Protein AF-A0A8J3LMM1-F1 (afdb_monomer)

Solvent-accessible surface area (backbone atoms only — not comparable to full-atom values): 9474 Å² total; per-residue (Å²): 129,70,65,62,62,39,48,48,33,29,51,52,6,50,52,32,23,50,52,8,50,49,35,43,74,72,32,79,90,42,69,67,45,39,53,48,10,52,37,28,26,53,23,10,49,52,34,25,48,30,24,74,68,72,54,76,81,52,73,68,53,54,49,52,25,52,53,46,14,52,50,43,47,58,54,14,51,74,43,74,45,78,48,76,47,80,99,34,31,44,35,41,30,24,22,57,86,62,33,19,37,32,26,78,50,74,42,92,45,70,68,53,44,53,54,48,67,73,48,57,86,74,54,68,75,42,77,39,70,68,35,39,51,52,34,48,50,48,26,39,28,46,20,45,51,54,49,53,57,52,53,52,51,57,58,70,66,51,71,82,76,87,82,86,83,82,86,76,96,80,82,79,94,74,134

Mean predicted aligned error: 9.81 Å

Foldseek 3Di:
DDLVVLCVLQVQLVVLLVVLVVLCVPPPPDVQSPLLSVLSNLLSVVSNVCSVVVPDDDPVLVVQLLVQLVVQQVVQQVDWDWDQDDPFKIKIFGGPPQRQWIFIDGDPDPVVVVVCVVCVVPTDIDGDVVSSVSSSVSSSSNSSNPRVVVVVVVVVPPPPPPPPPDDDDDDDDDD

Radius of gyration: 25.06 Å; Cα contacts (8 Å, |Δi|>4): 224; chains: 1; bounding box: 75×28×81 Å

Organism: NCBI:txid121620

pLDDT: mean 82.28, std 13.53, range [45.88, 97.5]

Sequence (175 aa):
MSGLRMGVFLCAGVASAAIGLLALATSVGLAYYTVFGMVLGCAGAVLAWLGLADLRPGPIVWAAVAVLAVAGLLASLLVVREDVCCMFGYHRGLGYPWGWLDSGASAATLDEIEEIAAAPERLPLHLDPAKLLLDALFWTQAAVLAVIPAVLVLRGARPDHPDDHEVVRSAHRAS

Structure (mmCIF, N/CA/C/O backbone):
data_AF-A0A8J3LMM1-F1
#
_entry.id   AF-A0A8J3LMM1-F1
#
loop_
_atom_site.group_PDB
_atom_site.id
_atom_site.type_symbol
_atom_site.label_atom_id
_atom_site.label_alt_id
_atom_site.label_comp_id
_atom_site.label_asym_id
_atom_site.label_entity_id
_atom_site.label_seq_id
_atom_site.pdbx_PDB_ins_code
_atom_site.Cartn_x
_atom_site.Cartn_y
_atom_site.Cartn_z
_atom_site.occupancy
_atom_site.B_iso_or_equiv
_atom_site.auth_seq_id
_atom_site.auth_comp_id
_atom_site.auth_asym_id
_atom_site.auth_atom_id
_atom_site.pdbx_PDB_model_num
ATOM 1 N N . MET A 1 1 ? -7.459 -8.003 31.226 1.00 47.50 1 MET A N 1
ATOM 2 C CA . MET A 1 1 ? -7.312 -8.105 29.753 1.00 47.50 1 MET A CA 1
ATOM 3 C C . MET A 1 1 ? -5.856 -7.848 29.408 1.00 47.50 1 MET A C 1
ATOM 5 O O . MET A 1 1 ? -5.257 -6.998 30.050 1.00 47.50 1 MET A O 1
ATOM 9 N N . SER A 1 2 ? -5.270 -8.619 28.491 1.00 59.38 2 SER A N 1
ATOM 10 C CA . SER A 1 2 ? -3.819 -8.615 28.270 1.00 59.38 2 SER A CA 1
ATOM 11 C C . SER A 1 2 ? -3.352 -7.286 27.668 1.00 59.38 2 SER A C 1
ATOM 13 O O . SER A 1 2 ? -3.613 -7.023 26.493 1.00 59.38 2 SER A O 1
ATOM 15 N N . GLY A 1 3 ? -2.643 -6.471 28.460 1.00 68.69 3 GLY A N 1
ATOM 16 C CA . GLY A 1 3 ? -1.989 -5.233 28.009 1.00 68.69 3 GLY A CA 1
ATOM 17 C C . GLY A 1 3 ? -1.068 -5.428 26.795 1.00 68.69 3 GLY A C 1
ATOM 18 O O . GLY A 1 3 ? -0.738 -4.467 26.109 1.00 68.69 3 GLY A O 1
ATOM 19 N N . LEU A 1 4 ? -0.746 -6.681 26.463 1.00 79.25 4 LEU A N 1
ATOM 20 C CA . LEU A 1 4 ? -0.029 -7.091 25.264 1.00 79.25 4 LEU A CA 1
ATOM 21 C C . LEU A 1 4 ? -0.668 -6.565 23.968 1.00 79.25 4 LEU A C 1
ATOM 23 O O . LEU A 1 4 ? 0.035 -6.034 23.122 1.00 79.25 4 LEU A O 1
ATOM 27 N N . ARG A 1 5 ? -1.992 -6.682 23.791 1.00 74.12 5 ARG A N 1
ATOM 28 C CA . ARG A 1 5 ? -2.646 -6.287 22.523 1.00 74.12 5 ARG A CA 1
ATOM 29 C C . ARG A 1 5 ? -2.683 -4.773 22.324 1.00 74.12 5 ARG A C 1
ATOM 31 O O . ARG A 1 5 ? -2.476 -4.300 21.213 1.00 74.12 5 ARG A O 1
ATOM 38 N N . MET A 1 6 ? -2.901 -4.037 23.409 1.00 77.81 6 MET A N 1
ATOM 39 C CA . MET A 1 6 ? -2.826 -2.577 23.433 1.00 77.81 6 MET A CA 1
ATOM 40 C C . MET A 1 6 ? -1.409 -2.102 23.085 1.00 77.81 6 MET A C 1
ATOM 42 O O . MET A 1 6 ? -1.234 -1.258 22.209 1.00 77.81 6 MET A O 1
ATOM 46 N N . GLY A 1 7 ? -0.398 -2.725 23.705 1.00 77.50 7 GLY A N 1
ATOM 47 C CA . GLY A 1 7 ? 1.010 -2.469 23.407 1.00 77.50 7 GLY A CA 1
ATOM 48 C C . GLY A 1 7 ? 1.366 -2.751 21.949 1.00 77.50 7 GLY A C 1
ATOM 49 O O . GLY A 1 7 ? 2.047 -1.945 21.330 1.00 77.50 7 GLY A O 1
ATOM 50 N N . VAL A 1 8 ? 0.848 -3.834 21.360 1.00 85.12 8 VAL A N 1
ATOM 51 C CA . VAL A 1 8 ? 1.105 -4.171 19.950 1.00 85.12 8 VAL A CA 1
ATOM 52 C C . VAL A 1 8 ? 0.597 -3.083 19.003 1.00 85.12 8 VAL A C 1
ATOM 54 O O . VAL A 1 8 ? 1.360 -2.649 18.145 1.00 85.12 8 VAL A O 1
ATOM 57 N N . PHE A 1 9 ? -0.644 -2.606 19.154 1.00 85.31 9 PHE A N 1
ATOM 58 C CA . PHE A 1 9 ? -1.167 -1.552 18.272 1.00 85.31 9 PHE A CA 1
ATOM 59 C C . PHE A 1 9 ? -0.442 -0.223 18.460 1.00 85.31 9 PHE A C 1
ATOM 61 O O . PHE A 1 9 ? -0.127 0.439 17.473 1.00 85.31 9 PHE A O 1
ATOM 68 N N . LEU A 1 10 ? -0.121 0.134 19.705 1.00 85.50 10 LEU A N 1
ATOM 69 C CA . LEU A 1 10 ? 0.632 1.346 19.997 1.00 85.50 10 LEU A CA 1
ATOM 70 C C . LEU A 1 10 ? 2.038 1.290 19.388 1.00 85.50 10 LEU A C 1
ATOM 72 O O . LEU A 1 10 ? 2.427 2.199 18.661 1.00 85.50 10 LEU A O 1
ATOM 76 N N . CYS A 1 11 ? 2.785 0.212 19.630 1.00 89.00 11 CYS A N 1
ATOM 77 C CA . CYS A 1 11 ? 4.134 0.042 19.096 1.00 89.00 11 CYS A CA 1
ATOM 78 C C . CYS A 1 11 ? 4.135 -0.029 17.565 1.00 89.00 11 CYS A C 1
ATOM 80 O O . CYS A 1 11 ? 4.952 0.636 16.934 1.00 89.00 11 CYS A O 1
ATOM 82 N N . ALA A 1 12 ? 3.210 -0.784 16.964 1.00 87.50 12 ALA A N 1
ATOM 83 C CA . ALA A 1 12 ? 3.087 -0.873 15.511 1.00 87.50 12 ALA A CA 1
ATOM 84 C C . ALA A 1 12 ? 2.706 0.480 14.891 1.00 87.50 12 ALA A C 1
ATOM 86 O O . ALA A 1 12 ? 3.276 0.872 13.875 1.00 87.50 12 ALA A O 1
ATOM 87 N N . GLY A 1 13 ? 1.788 1.216 15.525 1.00 87.19 13 GLY A N 1
ATOM 88 C CA . GLY A 1 13 ? 1.376 2.545 15.088 1.00 87.19 13 GLY A CA 1
ATOM 89 C C . GLY A 1 13 ? 2.509 3.564 15.157 1.00 87.19 13 GLY A C 1
ATOM 90 O O . GLY A 1 13 ? 2.779 4.246 14.171 1.00 87.19 13 GLY A O 1
ATOM 91 N N . VAL A 1 14 ? 3.233 3.614 16.280 1.00 90.00 14 VAL A N 1
ATOM 92 C CA . VAL A 1 14 ? 4.393 4.504 16.460 1.00 90.00 14 VAL A CA 1
ATOM 93 C C . VAL A 1 14 ? 5.512 4.159 15.480 1.00 90.00 14 VAL A C 1
ATOM 95 O O . VAL A 1 14 ? 6.062 5.061 14.855 1.00 90.00 14 VAL A O 1
ATOM 98 N N . ALA A 1 15 ? 5.823 2.873 15.293 1.00 91.25 15 ALA A N 1
ATOM 99 C CA . ALA A 1 15 ? 6.834 2.443 14.331 1.00 91.25 15 ALA A CA 1
ATOM 100 C C . ALA A 1 15 ? 6.448 2.831 12.896 1.00 91.25 15 ALA A C 1
ATOM 102 O O . ALA A 1 15 ? 7.259 3.413 12.179 1.00 91.25 15 ALA A O 1
ATOM 103 N N . SER A 1 16 ? 5.196 2.582 12.495 1.00 91.56 16 SER A N 1
ATOM 104 C CA . SER A 1 16 ? 4.680 2.979 11.180 1.00 91.56 16 SER A CA 1
ATOM 105 C C . SER A 1 16 ? 4.746 4.492 10.980 1.00 91.56 16 SER A C 1
ATOM 107 O O . SER A 1 16 ? 5.212 4.956 9.941 1.00 91.56 16 SER A O 1
ATOM 109 N N . ALA A 1 17 ? 4.341 5.270 11.988 1.00 90.50 17 ALA A N 1
ATOM 110 C CA . ALA A 1 17 ? 4.377 6.725 11.924 1.00 90.50 17 ALA A CA 1
ATOM 111 C C . ALA A 1 17 ? 5.811 7.263 11.817 1.00 90.50 17 ALA A C 1
ATOM 113 O O . ALA A 1 17 ? 6.076 8.147 11.005 1.00 90.50 17 ALA A O 1
ATOM 114 N N . ALA A 1 18 ? 6.748 6.697 12.582 1.00 89.81 18 ALA A N 1
ATOM 115 C CA . ALA A 1 18 ? 8.159 7.063 12.527 1.00 89.81 18 ALA A CA 1
ATOM 116 C C . ALA A 1 18 ? 8.781 6.752 11.157 1.00 89.81 18 ALA A C 1
ATOM 118 O O . ALA A 1 18 ? 9.482 7.596 10.603 1.00 89.81 18 ALA A O 1
ATOM 119 N N . ILE A 1 19 ? 8.487 5.582 10.578 1.00 89.00 19 ILE A N 1
ATOM 120 C CA . ILE A 1 19 ? 8.950 5.215 9.231 1.00 89.00 19 ILE A CA 1
ATOM 121 C C . ILE A 1 19 ? 8.332 6.145 8.180 1.00 89.00 19 ILE A C 1
ATOM 123 O O . ILE A 1 19 ? 9.040 6.605 7.288 1.00 89.00 19 ILE A O 1
ATOM 127 N N . GLY A 1 20 ? 7.041 6.469 8.298 1.00 87.56 20 GLY A N 1
ATOM 128 C CA . GLY A 1 20 ? 6.369 7.404 7.395 1.00 87.56 20 GLY A CA 1
ATOM 129 C C . GLY A 1 20 ? 6.993 8.801 7.428 1.00 87.56 20 GLY A C 1
ATOM 130 O O . GLY A 1 20 ? 7.304 9.367 6.382 1.00 87.56 20 GLY A O 1
ATOM 131 N N . LEU A 1 21 ? 7.265 9.324 8.627 1.00 88.31 21 LEU A N 1
ATOM 132 C CA . LEU A 1 21 ? 7.961 10.601 8.817 1.00 88.31 21 LEU A CA 1
ATOM 133 C C . LEU A 1 21 ? 9.387 10.569 8.261 1.00 88.31 21 LEU A C 1
ATOM 135 O O . LEU A 1 21 ? 9.807 11.521 7.606 1.00 88.31 21 LEU A O 1
ATOM 139 N N . LEU A 1 22 ? 10.118 9.475 8.479 1.00 87.94 22 LEU A N 1
ATOM 140 C CA . LEU A 1 22 ? 11.457 9.302 7.925 1.00 87.94 22 LEU A CA 1
ATOM 141 C C . LEU A 1 22 ? 11.424 9.284 6.392 1.00 87.94 22 LEU A C 1
ATOM 143 O O . LEU A 1 22 ? 12.241 9.950 5.758 1.00 87.94 22 LEU A O 1
ATOM 147 N N . ALA A 1 23 ? 10.463 8.579 5.791 1.00 85.44 23 ALA A N 1
ATOM 148 C CA . ALA A 1 23 ? 10.273 8.556 4.343 1.00 85.44 23 ALA A CA 1
ATOM 149 C C . ALA A 1 23 ? 9.971 9.960 3.795 1.00 85.44 23 ALA A C 1
ATOM 151 O O . ALA A 1 23 ? 10.584 10.374 2.813 1.00 85.44 23 ALA A O 1
ATOM 152 N N . LEU A 1 24 ? 9.105 10.732 4.461 1.00 87.12 24 LEU A N 1
ATOM 153 C CA . LEU A 1 24 ? 8.812 12.121 4.087 1.00 87.12 24 LEU A CA 1
ATOM 154 C C . LEU A 1 24 ? 10.042 13.028 4.174 1.00 87.12 24 LEU A C 1
ATOM 156 O O . LEU A 1 24 ? 10.276 13.828 3.272 1.00 87.12 24 LEU A O 1
ATOM 160 N N . ALA A 1 25 ? 10.839 12.888 5.233 1.00 86.44 25 ALA A N 1
ATOM 161 C CA . ALA A 1 25 ? 12.038 13.695 5.438 1.00 86.44 25 ALA A CA 1
ATOM 162 C C . ALA A 1 25 ? 13.148 13.383 4.421 1.00 86.44 25 ALA A C 1
ATOM 164 O O . ALA A 1 25 ? 13.911 14.271 4.047 1.00 86.44 25 ALA A O 1
ATOM 165 N N . THR A 1 26 ? 13.246 12.129 3.977 1.00 84.75 26 THR A N 1
ATOM 166 C CA . THR A 1 26 ? 14.339 11.654 3.110 1.00 84.75 26 THR A CA 1
ATOM 167 C C . THR A 1 26 ? 14.012 11.690 1.619 1.00 84.75 26 THR A C 1
ATOM 169 O O . THR A 1 26 ? 14.930 11.678 0.805 1.00 84.75 26 THR A O 1
ATOM 172 N N . SER A 1 27 ? 12.733 11.777 1.242 1.00 80.25 27 SER A N 1
ATOM 173 C CA . SER A 1 27 ? 12.287 11.559 -0.144 1.00 80.25 27 SER A CA 1
ATOM 174 C C . SER A 1 27 ? 11.736 12.814 -0.829 1.00 80.25 27 SER A C 1
ATOM 176 O O . SER A 1 27 ? 10.778 12.746 -1.605 1.00 80.25 27 SER A O 1
ATOM 178 N N . VAL A 1 28 ? 12.316 13.980 -0.533 1.00 70.81 28 VAL A N 1
ATOM 179 C CA . VAL A 1 28 ? 11.888 15.265 -1.106 1.00 70.81 28 VAL A CA 1
ATOM 180 C C . VAL A 1 28 ? 12.033 15.235 -2.634 1.00 70.81 28 VAL A C 1
ATOM 182 O O . VAL A 1 28 ? 13.132 15.081 -3.156 1.00 70.81 28 VAL A O 1
ATOM 185 N N . GLY A 1 29 ? 10.914 15.387 -3.351 1.00 65.94 29 GLY A N 1
ATOM 186 C CA . GLY A 1 29 ? 10.876 15.461 -4.819 1.00 65.94 29 GLY A CA 1
ATOM 187 C C . GLY A 1 29 ? 10.428 14.185 -5.545 1.00 65.94 29 GLY A C 1
ATOM 188 O O . GLY A 1 29 ? 10.191 14.242 -6.748 1.00 65.94 29 GLY A O 1
ATOM 189 N N . LEU A 1 30 ? 10.236 13.060 -4.844 1.00 77.69 30 LEU A N 1
ATOM 190 C CA . LEU A 1 30 ? 9.717 11.817 -5.432 1.00 77.69 30 LEU A CA 1
ATOM 191 C C . LEU A 1 30 ? 8.289 11.539 -4.941 1.00 77.69 30 LEU A C 1
ATOM 193 O O . LEU A 1 30 ? 8.078 11.025 -3.841 1.00 77.69 30 LEU A O 1
ATOM 197 N N . ALA A 1 31 ? 7.301 11.864 -5.782 1.00 78.81 31 ALA A N 1
ATOM 198 C CA . ALA A 1 31 ? 5.879 11.875 -5.422 1.00 78.81 31 ALA A CA 1
ATOM 199 C C . ALA A 1 31 ? 5.377 10.560 -4.794 1.00 78.81 31 ALA A C 1
ATOM 201 O O . ALA A 1 31 ? 4.625 10.584 -3.820 1.00 78.81 31 ALA A O 1
ATOM 202 N N . TYR A 1 32 ? 5.821 9.407 -5.299 1.00 75.44 32 TYR A N 1
ATOM 203 C CA . TYR A 1 32 ? 5.389 8.103 -4.791 1.00 75.44 32 TYR A CA 1
ATOM 204 C C . TYR A 1 32 ? 5.914 7.806 -3.376 1.00 75.44 32 TYR A C 1
ATOM 206 O O . TYR A 1 32 ? 5.180 7.246 -2.562 1.00 75.44 32 TYR A O 1
ATOM 214 N N . TYR A 1 33 ? 7.130 8.245 -3.031 1.00 82.56 33 TYR A N 1
ATOM 215 C CA . TYR A 1 33 ? 7.643 8.125 -1.663 1.00 82.56 33 TYR A CA 1
ATOM 216 C C . TYR A 1 33 ? 6.972 9.110 -0.703 1.00 82.56 33 TYR A C 1
ATOM 218 O O . TYR A 1 33 ? 6.748 8.773 0.459 1.00 82.56 33 TYR A O 1
ATOM 226 N N . THR A 1 34 ? 6.590 10.298 -1.183 1.00 87.38 34 THR A N 1
ATOM 227 C CA . THR A 1 34 ? 5.791 11.240 -0.387 1.00 87.38 34 THR A CA 1
ATOM 228 C C . THR A 1 34 ? 4.426 10.645 -0.037 1.00 87.38 34 THR A C 1
ATOM 230 O O . THR A 1 34 ? 4.026 10.658 1.125 1.00 87.38 34 THR A O 1
ATOM 233 N N . VAL A 1 35 ? 3.728 10.062 -1.018 1.00 88.19 35 VAL A N 1
ATOM 234 C CA . VAL A 1 35 ? 2.432 9.397 -0.797 1.00 88.19 35 VAL A CA 1
ATOM 235 C C . VAL A 1 35 ? 2.578 8.212 0.157 1.00 88.19 35 VAL A C 1
ATOM 237 O O . VAL A 1 35 ? 1.797 8.093 1.099 1.00 88.19 35 VAL A O 1
ATOM 240 N N . PHE A 1 36 ? 3.600 7.373 -0.029 1.00 88.88 36 PHE A N 1
ATOM 241 C CA . PHE A 1 36 ? 3.887 6.271 0.889 1.00 88.88 36 PHE A CA 1
ATOM 242 C C . PHE A 1 36 ? 4.099 6.756 2.325 1.00 88.88 36 PHE A C 1
ATOM 244 O O . PHE A 1 36 ? 3.465 6.240 3.246 1.00 88.88 36 PHE A O 1
ATOM 251 N N . GLY A 1 37 ? 4.942 7.775 2.512 1.00 89.12 37 GLY A N 1
ATOM 252 C CA . GLY A 1 37 ? 5.234 8.344 3.823 1.00 89.12 37 GLY A CA 1
ATOM 253 C C . GLY A 1 37 ? 3.994 8.919 4.511 1.00 89.12 37 GLY A C 1
ATOM 254 O O . GLY A 1 37 ? 3.774 8.654 5.693 1.00 89.12 37 GLY A O 1
ATOM 255 N N . MET A 1 38 ? 3.132 9.621 3.765 1.00 92.12 38 MET A N 1
ATOM 256 C CA . MET A 1 38 ? 1.845 10.118 4.269 1.00 92.12 38 MET A CA 1
ATOM 257 C C . MET A 1 38 ? 0.921 8.977 4.701 1.00 92.12 38 MET A C 1
ATOM 259 O O . MET A 1 38 ? 0.368 9.020 5.799 1.00 92.12 38 MET A O 1
ATOM 263 N N . VAL A 1 39 ? 0.767 7.942 3.870 1.00 94.25 39 VAL A N 1
ATOM 264 C CA . VAL A 1 39 ? -0.104 6.798 4.179 1.00 94.25 39 VAL A CA 1
ATOM 265 C C . VAL A 1 39 ? 0.391 6.053 5.419 1.00 94.25 39 VAL A C 1
ATOM 267 O O . VAL A 1 39 ? -0.405 5.814 6.327 1.00 94.25 39 VAL A O 1
ATOM 270 N N . LEU A 1 40 ? 1.692 5.755 5.516 1.00 93.06 40 LEU A N 1
ATOM 271 C CA . LEU A 1 40 ? 2.281 5.129 6.709 1.00 93.06 40 LEU A CA 1
ATOM 272 C C . LEU A 1 40 ? 2.134 5.997 7.960 1.00 93.06 40 LEU A C 1
ATOM 274 O O . LEU A 1 40 ? 1.837 5.474 9.037 1.00 93.06 40 LEU A O 1
ATOM 278 N N . GLY A 1 41 ? 2.343 7.307 7.811 1.00 92.06 41 GLY A N 1
ATOM 279 C CA . GLY A 1 41 ? 2.202 8.302 8.867 1.00 92.06 41 GLY A CA 1
ATOM 280 C C . GLY A 1 41 ? 0.789 8.327 9.441 1.00 92.06 41 GLY A C 1
ATOM 281 O O . GLY A 1 41 ? 0.587 8.110 10.637 1.00 92.06 41 GLY A O 1
ATOM 282 N N . CYS A 1 42 ? -0.202 8.541 8.576 1.00 95.06 42 CYS A N 1
ATOM 283 C CA . CYS A 1 42 ? -1.605 8.645 8.962 1.00 95.06 42 CYS A CA 1
ATOM 284 C C . CYS A 1 42 ? -2.161 7.319 9.490 1.00 95.06 42 CYS A C 1
ATOM 286 O O . CYS A 1 42 ? -2.809 7.305 10.536 1.00 95.06 42 CYS A O 1
ATOM 288 N N . ALA A 1 43 ? -1.893 6.199 8.817 1.00 93.38 43 ALA A N 1
ATOM 289 C CA . ALA A 1 43 ? -2.336 4.890 9.287 1.00 93.38 43 ALA A CA 1
ATOM 290 C C . ALA A 1 43 ? -1.660 4.512 10.617 1.00 93.38 43 ALA A C 1
ATOM 292 O O . ALA A 1 43 ? -2.324 4.027 11.534 1.00 93.38 43 ALA A O 1
ATOM 293 N N . GLY A 1 44 ? -0.371 4.835 10.773 1.00 91.94 44 GLY A N 1
ATOM 294 C CA . GLY A 1 44 ? 0.355 4.692 12.032 1.00 91.94 44 GLY A CA 1
ATOM 295 C C . GLY A 1 44 ? -0.281 5.488 13.172 1.00 91.94 44 GLY A C 1
ATOM 296 O O . GLY A 1 44 ? -0.484 4.947 14.259 1.00 91.94 44 GLY A O 1
ATOM 297 N N . ALA A 1 45 ? -0.689 6.734 12.915 1.00 92.56 45 ALA A N 1
ATOM 298 C CA . ALA A 1 45 ? -1.413 7.554 13.886 1.00 92.56 45 ALA A CA 1
ATOM 299 C C . ALA A 1 45 ? -2.773 6.946 14.273 1.00 92.56 45 ALA A C 1
ATOM 301 O O . ALA A 1 45 ? -3.112 6.921 15.456 1.00 92.56 45 ALA A O 1
ATOM 302 N N . VAL A 1 46 ? -3.525 6.392 13.312 1.00 92.50 46 VAL A N 1
ATOM 303 C CA . VAL A 1 46 ? -4.790 5.680 13.578 1.00 92.50 46 VAL A CA 1
ATOM 304 C C . VAL A 1 46 ? -4.557 4.458 14.472 1.00 92.50 46 VAL A C 1
ATOM 306 O O . VAL A 1 46 ? -5.279 4.267 15.450 1.00 92.50 46 VAL A O 1
ATOM 309 N N . LEU A 1 47 ? -3.536 3.646 14.186 1.00 91.06 47 LEU A N 1
ATOM 310 C CA . LEU A 1 47 ? -3.198 2.467 14.992 1.00 91.06 47 LEU A CA 1
ATOM 311 C C . LEU A 1 47 ? -2.727 2.844 16.403 1.00 91.06 47 LEU A C 1
ATOM 313 O O . LEU A 1 47 ? -3.148 2.221 17.379 1.00 91.06 47 LEU A O 1
ATOM 317 N N . ALA A 1 48 ? -1.902 3.887 16.522 1.00 90.25 48 ALA A N 1
ATOM 318 C CA . ALA A 1 48 ? -1.460 4.403 17.813 1.00 90.25 48 ALA A CA 1
ATOM 319 C C . ALA A 1 48 ? -2.649 4.911 18.638 1.00 90.25 48 ALA A C 1
ATOM 321 O O . ALA A 1 48 ? -2.765 4.586 19.818 1.00 90.25 48 ALA A O 1
ATOM 322 N N . TRP A 1 49 ? -3.573 5.639 18.007 1.00 90.19 49 TRP A N 1
ATOM 323 C CA . TRP A 1 49 ? -4.789 6.121 18.653 1.00 90.19 49 TRP A CA 1
ATOM 324 C C . TRP A 1 49 ? -5.710 4.978 19.101 1.00 90.19 49 TRP A C 1
ATOM 326 O O . TRP A 1 49 ? -6.202 5.023 20.225 1.00 90.19 49 TRP A O 1
ATOM 336 N N . LEU A 1 50 ? -5.884 3.917 18.301 1.00 87.62 50 LEU A N 1
ATOM 337 C CA . LEU A 1 50 ? -6.620 2.718 18.732 1.00 87.62 50 LEU A CA 1
ATOM 338 C C . LEU A 1 50 ? -6.007 2.093 19.991 1.00 87.62 50 LEU A C 1
ATOM 340 O O . LEU A 1 50 ? -6.741 1.702 20.897 1.00 87.62 50 LEU A O 1
ATOM 344 N N . GLY A 1 51 ? -4.673 2.015 20.042 1.00 86.00 51 GLY A N 1
ATOM 345 C CA . GLY A 1 51 ? -3.939 1.543 21.214 1.00 86.00 51 GLY A CA 1
ATOM 346 C C . GLY A 1 51 ? -4.163 2.436 22.436 1.00 86.00 51 GLY A C 1
ATOM 347 O O . GLY A 1 51 ? -4.465 1.928 23.509 1.00 86.00 51 GLY A O 1
ATOM 348 N N . LEU A 1 52 ? -4.076 3.760 22.279 1.00 87.06 52 LEU A N 1
ATOM 349 C CA . LEU A 1 52 ? -4.283 4.718 23.374 1.00 87.06 52 LEU A CA 1
ATOM 350 C C . LEU A 1 52 ? -5.729 4.746 23.886 1.00 87.06 52 LEU A C 1
ATOM 352 O O . LEU A 1 52 ? -5.948 4.913 25.081 1.00 87.06 52 LEU A O 1
ATOM 356 N N . ALA A 1 53 ? -6.707 4.578 22.997 1.00 86.00 53 ALA A N 1
ATOM 357 C CA . ALA A 1 53 ? -8.129 4.618 23.325 1.00 86.00 53 ALA A CA 1
ATOM 358 C C . ALA A 1 53 ? -8.712 3.249 23.747 1.00 86.00 53 ALA A C 1
ATOM 360 O O . ALA A 1 53 ? -9.918 3.151 23.958 1.00 86.00 53 ALA A O 1
ATOM 361 N N . ASP A 1 54 ? -7.889 2.191 23.830 1.00 84.69 54 ASP A N 1
ATOM 362 C CA . ASP A 1 54 ? -8.301 0.781 24.031 1.00 84.69 54 ASP A CA 1
ATOM 363 C C . ASP A 1 54 ? -9.463 0.354 23.108 1.00 84.69 54 ASP A C 1
ATOM 365 O O . ASP A 1 54 ? -10.352 -0.425 23.469 1.00 84.69 54 ASP A O 1
ATOM 369 N N . LEU A 1 55 ? -9.468 0.873 21.876 1.00 83.25 55 LEU A N 1
ATOM 370 C CA . LEU A 1 55 ? -10.499 0.580 20.889 1.00 83.25 55 LEU A CA 1
ATOM 371 C C . LEU A 1 55 ? -10.184 -0.704 20.136 1.00 83.25 55 LEU A C 1
ATOM 373 O O . LEU A 1 55 ? -9.044 -1.003 19.777 1.00 83.25 55 LEU A O 1
ATOM 377 N N . ARG A 1 56 ? -11.239 -1.479 19.870 1.00 82.50 56 ARG A N 1
ATOM 378 C CA . ARG A 1 56 ? -11.113 -2.845 19.355 1.00 82.50 56 ARG A CA 1
ATOM 379 C C . ARG A 1 56 ? -11.893 -3.013 18.063 1.00 82.50 56 ARG A C 1
ATOM 381 O O . ARG A 1 56 ? -13.101 -3.275 18.096 1.00 82.50 56 ARG A O 1
ATOM 388 N N . PRO A 1 57 ? -11.216 -2.891 16.911 1.00 85.38 57 PRO A N 1
ATOM 389 C CA . PRO A 1 57 ? -11.798 -3.317 15.654 1.00 85.38 57 PRO A CA 1
ATOM 390 C C . PRO A 1 57 ? -12.136 -4.808 15.749 1.00 85.38 57 PRO A C 1
ATOM 392 O O . PRO A 1 57 ? -11.314 -5.624 16.171 1.00 85.38 57 PRO A O 1
ATOM 395 N N . GLY A 1 58 ? -13.374 -5.156 15.397 1.00 88.00 58 GLY A N 1
ATOM 396 C CA . GLY A 1 58 ? -13.809 -6.551 15.370 1.00 88.00 58 GLY A CA 1
ATOM 397 C C . GLY A 1 58 ? -13.110 -7.337 14.252 1.00 88.00 58 GLY A C 1
ATOM 398 O O . GLY A 1 58 ? -12.539 -6.732 13.344 1.00 88.00 58 GLY A O 1
ATOM 399 N N . PRO A 1 59 ? -13.198 -8.676 14.254 1.00 90.25 59 PRO A N 1
ATOM 400 C CA . PRO A 1 59 ? -12.555 -9.518 13.239 1.00 90.25 59 PRO A CA 1
ATOM 401 C C . PRO A 1 59 ? -13.006 -9.178 11.811 1.00 90.25 59 PRO A C 1
ATOM 403 O O . PRO A 1 59 ? -12.199 -9.212 10.891 1.00 90.25 59 PRO A O 1
ATOM 406 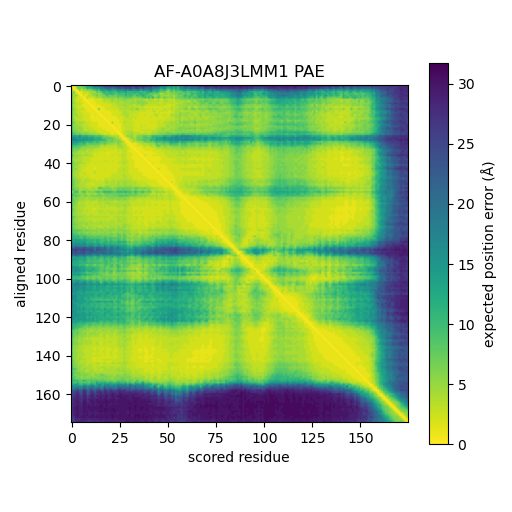N N . ILE A 1 60 ? -14.265 -8.763 11.637 1.00 93.31 60 ILE A N 1
ATOM 407 C CA . ILE A 1 60 ? -14.815 -8.330 10.343 1.00 93.31 60 ILE A CA 1
ATOM 408 C C . ILE A 1 60 ? -14.072 -7.099 9.800 1.00 93.31 60 ILE A C 1
ATOM 410 O O . ILE A 1 60 ? -13.831 -7.009 8.602 1.00 93.31 60 ILE A O 1
ATOM 414 N N . VAL A 1 61 ? -13.668 -6.168 10.672 1.00 92.31 61 VAL A N 1
ATOM 415 C CA . VAL A 1 61 ? -12.926 -4.966 10.261 1.00 92.31 61 VAL A CA 1
ATOM 416 C C . VAL A 1 61 ? -11.557 -5.357 9.715 1.00 92.31 61 VAL A C 1
ATOM 418 O O . VAL A 1 61 ? -11.161 -4.895 8.652 1.00 92.31 61 VAL A O 1
ATOM 421 N N . TRP A 1 62 ? -10.864 -6.266 10.400 1.00 93.50 62 TRP A N 1
ATOM 422 C CA . TRP A 1 62 ? -9.576 -6.780 9.941 1.00 93.50 62 TRP A CA 1
ATOM 423 C C . TRP A 1 62 ? -9.690 -7.621 8.669 1.00 93.50 62 TRP A C 1
ATOM 425 O O . TRP A 1 62 ? -8.826 -7.520 7.803 1.00 93.50 62 TRP A O 1
ATOM 435 N N . ALA A 1 63 ? -10.771 -8.390 8.512 1.00 95.75 63 ALA A N 1
ATOM 436 C CA . ALA A 1 63 ? -11.054 -9.097 7.267 1.00 95.75 63 ALA A CA 1
ATOM 437 C C . ALA A 1 63 ? -11.253 -8.116 6.100 1.00 95.75 63 ALA A C 1
ATOM 439 O O . ALA A 1 63 ? -10.677 -8.314 5.035 1.00 95.75 63 ALA A O 1
ATOM 440 N N . ALA A 1 64 ? -11.995 -7.024 6.311 1.00 95.69 64 ALA A N 1
ATOM 441 C CA . ALA A 1 64 ? -12.167 -5.978 5.305 1.00 95.69 64 ALA A CA 1
ATOM 442 C C . ALA A 1 64 ? -10.838 -5.290 4.947 1.00 95.69 64 ALA A C 1
ATOM 444 O O . ALA A 1 64 ? -10.566 -5.083 3.767 1.00 95.69 64 ALA A O 1
ATOM 445 N N . VAL A 1 65 ? -9.983 -5.002 5.938 1.00 96.31 65 VAL A N 1
ATOM 446 C CA . VAL A 1 65 ? -8.625 -4.478 5.705 1.00 96.31 65 VAL A CA 1
ATOM 447 C C . VAL A 1 65 ? -7.807 -5.446 4.849 1.00 96.31 65 VAL A C 1
ATOM 449 O O . VAL A 1 65 ? -7.214 -5.021 3.865 1.00 96.31 65 VAL A O 1
ATOM 452 N N . ALA A 1 66 ? -7.801 -6.739 5.184 1.00 96.38 66 ALA A N 1
ATOM 453 C CA . ALA A 1 66 ? -7.041 -7.746 4.445 1.00 96.38 66 ALA A CA 1
ATOM 454 C C . ALA A 1 66 ? -7.526 -7.888 2.994 1.00 96.38 66 ALA A C 1
ATOM 456 O O . ALA A 1 66 ? -6.713 -7.885 2.073 1.00 96.38 66 ALA A O 1
ATOM 457 N N . VAL A 1 67 ? -8.844 -7.959 2.781 1.00 97.50 67 VAL A N 1
ATOM 458 C CA . VAL A 1 67 ? -9.433 -8.034 1.435 1.00 97.50 67 VAL A CA 1
ATOM 459 C C . VAL A 1 67 ? -9.076 -6.796 0.619 1.00 97.50 67 VAL A C 1
ATOM 461 O O . VAL A 1 67 ? -8.649 -6.929 -0.524 1.00 97.50 67 VAL A O 1
ATOM 464 N N . LEU A 1 68 ? -9.201 -5.600 1.200 1.00 96.75 68 LEU A N 1
ATOM 465 C CA . LEU A 1 68 ? -8.898 -4.356 0.497 1.00 96.75 68 LEU A CA 1
ATOM 466 C C . LEU A 1 68 ? -7.399 -4.210 0.201 1.00 96.75 68 LEU A C 1
ATOM 468 O O . LEU A 1 68 ? -7.040 -3.744 -0.875 1.00 96.75 68 LEU A O 1
ATOM 472 N N . ALA A 1 69 ? -6.529 -4.655 1.110 1.00 95.88 69 ALA A N 1
ATOM 473 C CA . ALA A 1 69 ? -5.085 -4.662 0.902 1.00 95.88 69 ALA A CA 1
ATOM 474 C C . ALA A 1 69 ? -4.681 -5.591 -0.252 1.00 95.88 69 ALA A C 1
ATOM 476 O O . ALA A 1 69 ? -3.924 -5.187 -1.131 1.00 95.88 69 ALA A O 1
ATOM 477 N N . VAL A 1 70 ? -5.227 -6.813 -0.291 1.00 96.06 70 VAL A N 1
ATOM 478 C CA . VAL A 1 70 ? -4.984 -7.766 -1.387 1.00 96.06 70 VAL A CA 1
ATOM 479 C C . VAL A 1 70 ? -5.560 -7.242 -2.701 1.00 96.06 70 VAL A C 1
ATOM 481 O O . VAL A 1 70 ? -4.892 -7.313 -3.728 1.00 96.06 70 VAL A O 1
ATOM 484 N N . ALA A 1 71 ? -6.769 -6.678 -2.680 1.00 95.81 71 ALA A N 1
ATOM 485 C CA . ALA A 1 71 ? -7.377 -6.084 -3.865 1.00 95.81 71 ALA A CA 1
ATOM 486 C C . ALA A 1 71 ? -6.539 -4.918 -4.408 1.00 95.81 71 ALA A C 1
ATOM 488 O O . ALA A 1 71 ? -6.325 -4.846 -5.613 1.00 95.81 71 ALA A O 1
ATOM 489 N N . GLY A 1 72 ? -6.023 -4.049 -3.535 1.00 93.62 72 GLY A N 1
ATOM 490 C CA . GLY A 1 72 ? -5.119 -2.962 -3.906 1.00 93.62 72 GLY A CA 1
ATOM 491 C C . GLY A 1 72 ? -3.808 -3.466 -4.510 1.00 93.62 72 GLY A C 1
ATOM 492 O O . GLY A 1 72 ? -3.407 -3.003 -5.575 1.00 93.62 72 GLY A O 1
ATOM 493 N N . LEU A 1 73 ? -3.193 -4.476 -3.889 1.00 93.56 73 LEU A N 1
ATOM 494 C CA . LEU A 1 73 ? -1.974 -5.115 -4.388 1.00 93.56 73 LEU A CA 1
ATOM 495 C C . LEU A 1 73 ? -2.171 -5.749 -5.774 1.00 93.56 73 LEU A C 1
ATOM 497 O O . LEU A 1 73 ? -1.303 -5.651 -6.631 1.00 93.56 73 LEU A O 1
ATOM 501 N N . LEU A 1 74 ? -3.314 -6.390 -6.024 1.00 93.56 74 LEU A N 1
ATOM 502 C CA . LEU A 1 74 ? -3.625 -6.942 -7.346 1.00 93.56 74 LEU A CA 1
ATOM 503 C C . LEU A 1 74 ? -3.978 -5.843 -8.352 1.00 93.56 74 LEU A C 1
ATOM 505 O O . LEU A 1 74 ? -3.568 -5.913 -9.507 1.00 93.56 74 LEU A O 1
ATOM 509 N N . ALA A 1 75 ? -4.698 -4.805 -7.922 1.00 92.06 75 ALA A N 1
ATOM 510 C CA . ALA A 1 75 ? -5.006 -3.651 -8.759 1.00 92.06 75 ALA A CA 1
ATOM 511 C C . ALA A 1 75 ? -3.737 -2.890 -9.173 1.00 92.06 75 ALA A C 1
ATOM 513 O O . ALA A 1 75 ? -3.713 -2.299 -10.252 1.00 92.06 75 ALA A O 1
ATOM 514 N N . SER A 1 76 ? -2.664 -2.941 -8.376 1.00 89.69 76 SER A N 1
ATOM 515 C CA . SER A 1 76 ? -1.399 -2.295 -8.726 1.00 89.69 76 SER A CA 1
ATOM 516 C C . SER A 1 76 ? -0.703 -2.907 -9.943 1.00 89.69 76 SER A C 1
ATOM 518 O O . SER A 1 76 ? 0.087 -2.218 -10.593 1.00 89.69 76 SER A O 1
ATOM 520 N N . LEU A 1 77 ? -1.056 -4.142 -10.316 1.00 89.81 77 LEU A N 1
ATOM 521 C CA . LEU A 1 77 ? -0.607 -4.792 -11.552 1.00 89.81 77 LEU A CA 1
ATOM 522 C C . LEU A 1 77 ? -1.239 -4.212 -12.817 1.00 89.81 77 LEU A C 1
ATOM 524 O O . LEU A 1 77 ? -0.705 -4.408 -13.904 1.00 89.81 77 LEU A O 1
ATOM 528 N N . LEU A 1 78 ? -2.362 -3.501 -12.694 1.00 87.94 78 LEU A N 1
ATOM 529 C CA . LEU A 1 78 ? -3.001 -2.834 -13.831 1.00 87.94 78 LEU A CA 1
ATOM 530 C C . LEU A 1 78 ? -2.211 -1.602 -14.283 1.00 87.94 78 LEU A C 1
ATOM 532 O O . LEU A 1 78 ? -2.389 -1.128 -15.403 1.00 87.94 78 LEU A O 1
ATOM 536 N N . VAL A 1 79 ? -1.349 -1.072 -13.412 1.00 85.69 79 VAL A N 1
ATOM 537 C CA . VAL A 1 79 ? -0.488 0.061 -13.730 1.00 85.69 79 VAL A CA 1
ATOM 538 C C . VAL A 1 79 ? 0.806 -0.466 -14.328 1.00 85.69 79 VAL A C 1
ATOM 540 O O . VAL A 1 79 ? 1.656 -1.017 -13.626 1.00 85.69 79 VAL A O 1
ATOM 543 N N . VAL A 1 80 ? 0.943 -0.252 -15.631 1.00 84.81 80 VAL A N 1
ATOM 544 C CA . VAL A 1 80 ? 2.160 -0.533 -16.385 1.00 84.81 80 VAL A CA 1
ATOM 545 C C . VAL A 1 80 ? 3.023 0.721 -16.401 1.00 84.81 80 VAL A C 1
ATOM 547 O O . VAL A 1 80 ? 2.527 1.816 -16.673 1.00 84.81 80 VAL A O 1
ATOM 550 N N . ARG A 1 81 ? 4.313 0.564 -16.117 1.00 80.94 81 ARG A N 1
ATOM 551 C CA . ARG A 1 81 ? 5.323 1.583 -16.397 1.00 80.94 81 ARG A CA 1
ATOM 552 C C . ARG A 1 81 ? 6.313 1.023 -17.389 1.00 80.94 81 ARG A C 1
ATOM 554 O O . ARG A 1 81 ? 6.836 -0.069 -17.179 1.00 80.94 81 ARG A O 1
ATOM 561 N N . GLU A 1 82 ? 6.535 1.777 -18.448 1.00 80.19 82 GLU A N 1
ATOM 562 C CA . GLU A 1 82 ? 7.492 1.442 -19.487 1.00 80.19 82 GLU A CA 1
ATOM 563 C C . GLU A 1 82 ? 8.523 2.556 -19.517 1.00 80.19 82 GLU A C 1
ATOM 565 O O . GLU A 1 82 ? 8.175 3.722 -19.703 1.00 80.19 82 GLU A O 1
ATOM 570 N N . ASP A 1 83 ? 9.775 2.186 -19.290 1.00 76.31 83 ASP A N 1
ATOM 571 C CA . ASP A 1 83 ? 10.901 3.101 -19.271 1.00 76.31 83 ASP A CA 1
ATOM 572 C C . ASP A 1 83 ? 11.933 2.609 -20.289 1.00 76.31 83 ASP A C 1
ATOM 574 O O . ASP A 1 83 ? 12.403 1.469 -20.233 1.00 76.31 83 ASP A O 1
ATOM 578 N N . VAL A 1 84 ? 12.298 3.482 -21.229 1.00 75.81 84 VAL A N 1
ATOM 579 C CA . VAL A 1 84 ? 13.414 3.239 -22.148 1.00 75.81 84 VAL A CA 1
ATOM 580 C C . VAL A 1 84 ? 14.640 3.938 -21.571 1.00 75.81 84 VAL A C 1
ATOM 582 O O . VAL A 1 84 ? 14.710 5.167 -21.534 1.00 75.81 84 VAL A O 1
ATOM 585 N N . CYS A 1 85 ? 15.593 3.157 -21.070 1.00 69.50 85 CYS A N 1
ATOM 586 C CA . CYS A 1 85 ? 16.798 3.663 -20.420 1.00 69.50 85 CYS A CA 1
ATOM 587 C C . CYS A 1 85 ? 18.025 3.493 -21.322 1.00 69.50 85 CYS A C 1
ATOM 589 O O . CYS A 1 85 ? 18.269 2.419 -21.875 1.00 69.50 85 CYS A O 1
ATOM 591 N N . CYS A 1 86 ? 18.864 4.534 -21.379 1.00 67.19 86 CYS A N 1
ATOM 592 C CA . CYS A 1 86 ? 20.110 4.566 -22.156 1.00 67.19 86 CYS A CA 1
ATOM 593 C C . CYS A 1 86 ? 19.881 4.342 -23.664 1.00 67.19 86 CYS A C 1
ATOM 595 O O . CYS A 1 86 ? 18.762 4.446 -24.152 1.00 67.19 86 CYS A O 1
ATOM 597 N N . MET A 1 87 ? 20.953 4.095 -24.426 1.00 59.00 87 MET A N 1
ATOM 598 C CA . MET A 1 87 ? 20.848 4.027 -25.885 1.00 59.00 87 MET A CA 1
ATOM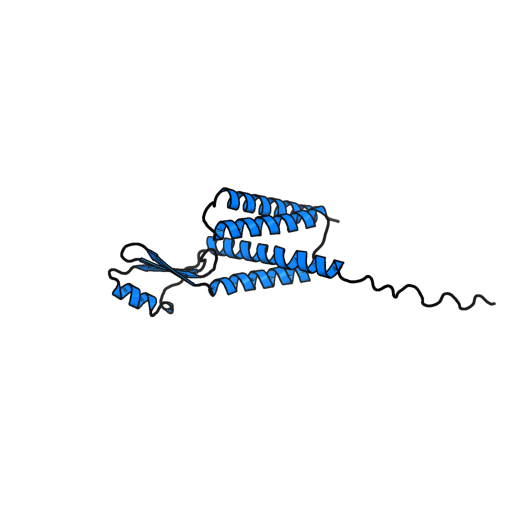 599 C C . MET A 1 87 ? 19.955 2.863 -26.364 1.00 59.00 87 MET A C 1
ATOM 601 O O . MET A 1 87 ? 19.363 3.022 -27.422 1.00 59.00 87 MET A O 1
ATOM 605 N N . PHE A 1 88 ? 19.794 1.759 -25.598 1.00 63.06 88 PHE A N 1
ATOM 606 C CA . PHE A 1 88 ? 19.001 0.593 -26.041 1.00 63.06 88 PHE A CA 1
ATOM 607 C C . PHE A 1 88 ? 18.369 -0.322 -24.945 1.00 63.06 88 PHE A C 1
ATOM 609 O O . PHE A 1 88 ? 18.215 -1.523 -25.161 1.00 63.06 88 PHE A O 1
ATOM 61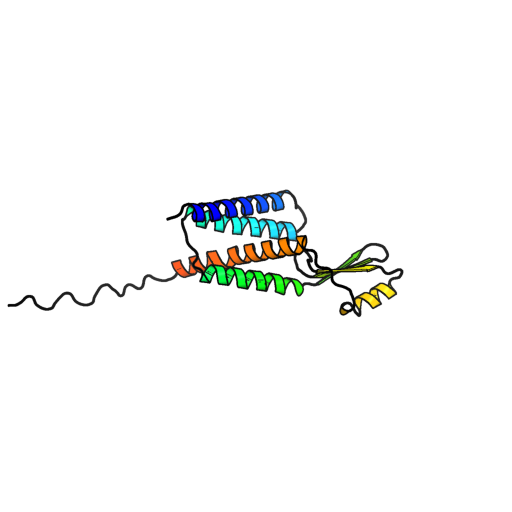6 N N . GLY A 1 89 ? 18.027 0.164 -23.746 1.00 74.56 89 GLY A N 1
ATOM 617 C CA . GLY A 1 89 ? 17.375 -0.659 -22.703 1.00 74.56 89 GLY A CA 1
ATOM 618 C C . GLY A 1 89 ? 15.857 -0.455 -22.637 1.00 74.56 89 GLY A C 1
ATOM 619 O O . GLY A 1 89 ? 15.419 0.686 -22.537 1.00 74.56 89 GLY A O 1
ATOM 620 N N . TYR A 1 90 ? 15.064 -1.531 -22.631 1.00 80.88 90 TYR A N 1
ATOM 621 C CA . TYR A 1 90 ? 13.613 -1.514 -22.401 1.00 80.88 90 TYR A CA 1
ATOM 622 C C . TYR A 1 90 ? 13.278 -2.155 -21.049 1.00 80.88 90 TYR A C 1
ATOM 624 O O . TYR A 1 90 ? 13.591 -3.322 -20.800 1.00 80.88 90 TYR A O 1
ATOM 632 N N . HIS A 1 91 ? 12.625 -1.391 -20.178 1.00 82.88 91 HIS A N 1
ATOM 633 C CA . HIS A 1 91 ? 12.156 -1.845 -18.876 1.00 82.88 91 HIS A CA 1
ATOM 634 C C . HIS A 1 91 ? 10.643 -1.719 -18.787 1.00 82.88 91 HIS A C 1
ATOM 636 O O . HIS A 1 91 ? 10.079 -0.663 -19.067 1.00 82.88 91 HIS A O 1
ATOM 642 N N . ARG A 1 92 ? 9.990 -2.790 -18.339 1.00 83.94 92 ARG A N 1
ATOM 643 C CA . ARG A 1 92 ? 8.557 -2.816 -18.072 1.00 83.94 92 ARG A CA 1
ATOM 644 C C . ARG A 1 92 ? 8.301 -3.320 -16.660 1.00 83.94 92 ARG A C 1
ATOM 646 O O . ARG A 1 92 ? 8.467 -4.506 -16.375 1.00 83.94 92 ARG A O 1
ATOM 653 N N . GLY A 1 93 ? 7.838 -2.408 -15.810 1.00 84.94 93 GLY A N 1
ATOM 654 C CA . GLY A 1 93 ? 7.469 -2.668 -14.423 1.00 84.94 93 GLY A CA 1
ATOM 655 C C . GLY A 1 93 ? 5.953 -2.687 -14.210 1.00 84.94 93 GLY A C 1
ATOM 656 O O . GLY A 1 93 ? 5.223 -1.828 -14.707 1.00 84.94 93 GLY A O 1
ATOM 657 N N . LEU A 1 94 ? 5.490 -3.645 -13.413 1.00 85.81 94 LEU A N 1
ATOM 658 C CA . LEU A 1 94 ? 4.116 -3.827 -12.945 1.00 85.81 94 LEU A CA 1
ATOM 659 C C . LEU A 1 94 ? 4.100 -3.832 -11.415 1.00 85.81 94 LEU A C 1
ATOM 661 O O . LEU A 1 94 ? 4.964 -4.443 -10.786 1.00 85.81 94 LEU A O 1
ATOM 665 N N . GLY A 1 95 ? 3.108 -3.188 -10.801 1.00 81.25 95 GLY A N 1
ATOM 666 C CA . GLY A 1 95 ? 2.945 -3.196 -9.344 1.00 81.25 95 GLY A CA 1
ATOM 667 C C . GLY A 1 95 ? 3.185 -1.840 -8.690 1.00 81.25 95 GLY A C 1
ATOM 668 O O . GLY A 1 95 ? 4.125 -1.667 -7.923 1.00 81.25 95 GLY A O 1
ATOM 669 N N . TYR A 1 96 ? 2.368 -0.847 -9.034 1.00 81.94 96 TYR A N 1
ATOM 670 C CA . TYR A 1 96 ? 2.454 0.502 -8.469 1.00 81.94 96 TYR A CA 1
ATOM 671 C C . TYR A 1 96 ? 2.263 0.540 -6.925 1.00 81.94 96 TYR A C 1
ATOM 673 O O . TYR A 1 96 ? 1.239 0.065 -6.435 1.00 81.94 96 TYR A O 1
ATOM 681 N N . PRO A 1 97 ? 3.102 1.272 -6.163 1.00 75.94 97 PRO A N 1
ATOM 682 C CA . PRO A 1 97 ? 4.086 2.236 -6.648 1.00 75.94 97 PRO A CA 1
ATOM 683 C C . PRO A 1 97 ? 5.525 1.735 -6.875 1.00 75.94 97 PRO A C 1
ATOM 685 O O . PRO A 1 97 ? 6.298 2.522 -7.432 1.00 75.94 97 PRO A O 1
ATOM 688 N N . TRP A 1 98 ? 5.913 0.506 -6.508 1.00 84.56 98 TRP A N 1
ATOM 689 C CA . TRP A 1 98 ? 7.330 0.080 -6.605 1.00 84.56 98 TRP A CA 1
ATOM 690 C C . TRP A 1 98 ? 7.698 -0.797 -7.806 1.00 84.56 98 TRP A C 1
ATOM 692 O O . TRP A 1 98 ? 8.884 -0.942 -8.085 1.00 84.56 98 TRP A O 1
ATOM 702 N N . GLY A 1 99 ? 6.728 -1.317 -8.551 1.00 85.12 99 GLY A N 1
ATOM 703 C CA . GLY A 1 99 ? 6.949 -2.181 -9.711 1.00 85.12 99 GLY A CA 1
ATOM 704 C C . GLY A 1 99 ? 7.529 -3.539 -9.307 1.00 85.12 99 GLY A C 1
ATOM 705 O O . GLY A 1 99 ? 8.679 -3.829 -9.627 1.00 85.12 99 GLY A O 1
ATOM 706 N N . TRP A 1 100 ? 6.787 -4.324 -8.520 1.00 89.62 100 TRP A N 1
ATOM 707 C CA . TRP A 1 100 ? 7.255 -5.583 -7.923 1.00 89.62 100 TRP A CA 1
ATOM 708 C C . TRP A 1 100 ? 7.269 -6.800 -8.861 1.00 89.62 100 TRP A C 1
ATOM 710 O O . TRP A 1 100 ? 7.839 -7.833 -8.505 1.00 89.62 100 TRP A O 1
ATOM 720 N N . LEU A 1 101 ? 6.685 -6.681 -10.052 1.00 90.19 101 LEU A N 1
ATOM 721 C CA . LEU A 1 101 ? 6.939 -7.562 -11.188 1.00 90.19 101 LEU A CA 1
ATOM 722 C C . LEU A 1 101 ? 7.641 -6.744 -12.263 1.00 90.19 101 LEU A C 1
ATOM 724 O O . LEU A 1 101 ? 7.069 -5.800 -12.794 1.00 90.19 101 LEU A O 1
ATOM 728 N N . ASP A 1 10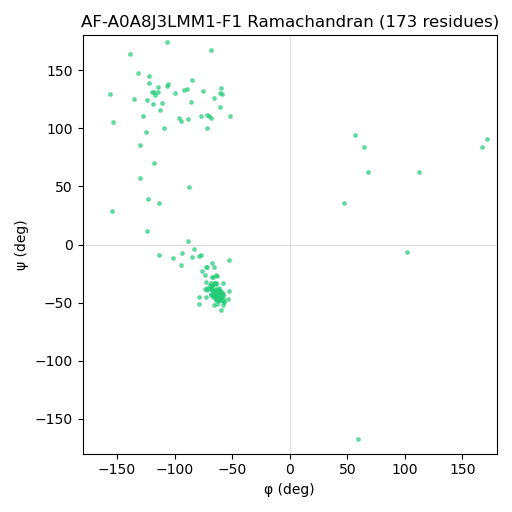2 ? 8.875 -7.100 -12.573 1.00 87.25 102 ASP A N 1
ATOM 729 C CA . ASP A 1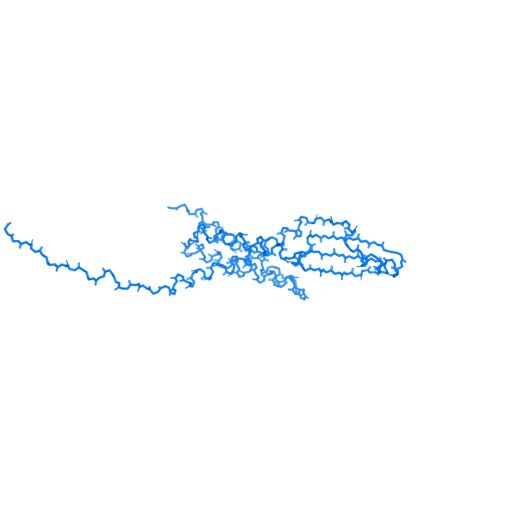 102 ? 9.720 -6.340 -13.484 1.00 87.25 102 ASP A CA 1
ATOM 730 C C . ASP A 1 102 ? 10.171 -7.229 -14.640 1.00 87.25 102 ASP A C 1
ATOM 732 O O . ASP A 1 102 ? 10.404 -8.427 -14.471 1.00 87.25 102 ASP A O 1
ATOM 736 N N . SER A 1 103 ? 10.295 -6.647 -15.819 1.00 82.81 103 SER A N 1
ATOM 737 C CA . SER A 1 103 ? 10.844 -7.301 -16.998 1.00 82.81 103 SER A CA 1
ATOM 738 C C . SER A 1 103 ? 11.807 -6.344 -17.680 1.00 82.81 103 SER A C 1
ATOM 740 O O . SER A 1 103 ? 11.465 -5.202 -17.979 1.00 82.81 103 SER A O 1
ATOM 742 N N . GLY A 1 104 ? 13.035 -6.809 -17.891 1.00 82.12 104 GLY A N 1
ATOM 743 C CA . GLY A 1 104 ? 14.083 -6.048 -18.557 1.00 82.12 104 GLY A CA 1
ATOM 744 C C . GLY A 1 104 ? 14.517 -6.755 -19.829 1.00 82.12 104 GLY A C 1
ATOM 745 O O . GLY A 1 104 ? 14.804 -7.953 -19.807 1.00 82.12 104 GLY A O 1
ATOM 746 N N . ALA A 1 105 ? 14.591 -6.009 -20.922 1.00 79.00 105 ALA A N 1
ATOM 747 C CA . ALA A 1 105 ? 15.191 -6.445 -22.170 1.00 79.00 105 ALA A CA 1
ATOM 748 C C . ALA A 1 105 ? 16.157 -5.375 -22.682 1.00 79.00 105 ALA A C 1
ATOM 750 O O . ALA A 1 105 ? 15.966 -4.180 -22.474 1.00 79.00 105 ALA A O 1
ATOM 751 N N . SER A 1 106 ? 17.215 -5.810 -23.353 1.00 80.62 106 SER A N 1
ATOM 752 C CA . SER A 1 106 ? 18.148 -4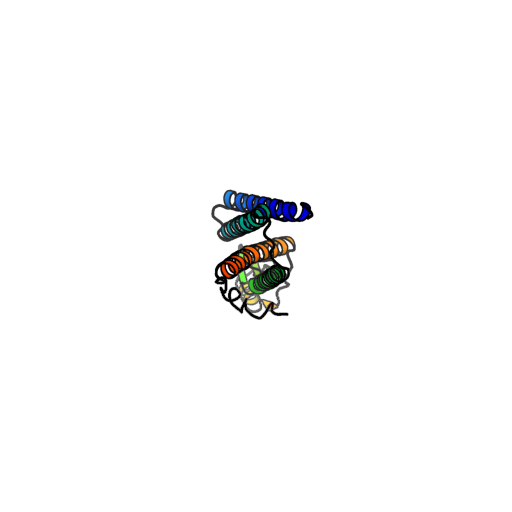.922 -24.040 1.00 80.62 106 SER A CA 1
ATOM 753 C C . SER A 1 106 ? 18.055 -5.167 -25.535 1.00 80.62 106 SER A C 1
ATOM 755 O O . SER A 1 106 ? 18.080 -6.321 -25.960 1.00 80.62 106 SER A O 1
ATOM 757 N N . ALA A 1 107 ? 18.009 -4.094 -26.304 1.00 78.81 107 ALA A N 1
ATOM 758 C CA . ALA A 1 107 ? 18.131 -4.097 -27.750 1.00 78.81 107 ALA A CA 1
ATOM 759 C C . ALA A 1 107 ? 19.505 -3.540 -28.164 1.00 78.81 107 ALA A C 1
ATOM 761 O O . ALA A 1 107 ? 20.276 -3.071 -27.326 1.00 78.81 107 ALA A O 1
ATOM 762 N N . ALA A 1 108 ? 19.828 -3.586 -29.451 1.00 80.94 108 ALA A N 1
ATOM 763 C CA . ALA A 1 108 ? 20.947 -2.868 -30.064 1.00 80.94 108 ALA A CA 1
ATOM 764 C C . ALA A 1 108 ? 20.479 -1.789 -31.055 1.00 80.94 108 ALA A C 1
ATOM 766 O O . ALA A 1 108 ? 21.294 -0.995 -31.526 1.00 80.94 108 ALA A O 1
ATOM 767 N N . THR A 1 109 ? 19.183 -1.758 -31.383 1.00 82.25 109 THR A N 1
ATOM 768 C CA . THR A 1 109 ? 18.563 -0.795 -32.303 1.00 82.25 109 THR A CA 1
ATOM 769 C C . THR A 1 109 ? 17.207 -0.316 -31.777 1.00 82.25 109 THR A C 1
ATOM 771 O O . THR A 1 109 ? 16.640 -0.916 -30.868 1.00 82.25 109 THR A O 1
ATOM 774 N N . LEU A 1 110 ? 16.690 0.787 -32.332 1.00 81.81 110 LEU A N 1
ATOM 775 C CA . LEU A 1 110 ? 15.355 1.294 -31.988 1.00 81.81 110 LEU A CA 1
ATOM 776 C C . LEU A 1 110 ? 14.246 0.349 -32.486 1.00 81.81 110 LEU A C 1
ATOM 778 O O . LEU A 1 110 ? 13.285 0.114 -31.762 1.00 81.81 110 LEU A O 1
ATOM 782 N N . ASP A 1 111 ? 14.419 -0.242 -33.673 1.00 86.88 111 ASP A N 1
ATOM 783 C CA . ASP A 1 111 ? 13.445 -1.162 -34.279 1.00 86.88 111 ASP A CA 1
ATOM 784 C C . ASP A 1 111 ? 13.222 -2.411 -33.407 1.00 86.88 111 ASP A C 1
ATOM 786 O O . ASP A 1 111 ? 12.093 -2.858 -33.216 1.00 86.88 111 ASP A O 1
ATOM 790 N N . GLU A 1 112 ? 14.289 -2.938 -32.798 1.00 84.12 112 GLU A N 1
ATOM 791 C CA . GLU A 1 112 ? 14.200 -4.044 -31.837 1.00 84.12 112 GLU A CA 1
ATOM 792 C C . GLU A 1 112 ? 13.415 -3.660 -30.570 1.00 84.12 112 GLU A C 1
ATOM 794 O O . GLU A 1 112 ? 12.710 -4.496 -30.009 1.00 84.12 112 GLU A O 1
ATOM 799 N N . ILE A 1 113 ? 13.493 -2.401 -30.117 1.00 81.88 113 ILE A N 1
ATOM 800 C CA . ILE A 1 113 ? 12.689 -1.914 -28.982 1.00 81.88 113 ILE A CA 1
ATOM 801 C C . ILE A 1 113 ? 11.216 -1.857 -29.371 1.00 81.88 113 ILE A C 1
ATOM 803 O O . ILE A 1 113 ? 10.372 -2.276 -28.582 1.00 81.88 113 ILE A O 1
ATOM 807 N N . GLU A 1 114 ? 10.899 -1.365 -30.570 1.00 84.38 114 GLU A N 1
ATOM 808 C CA . GLU A 1 114 ? 9.522 -1.336 -31.070 1.00 84.38 114 GLU A CA 1
ATOM 809 C C . GLU A 1 114 ? 8.949 -2.753 -31.203 1.00 84.38 114 GLU A C 1
ATOM 811 O O . GLU A 1 114 ? 7.804 -2.987 -30.817 1.00 84.38 114 GLU A O 1
ATOM 816 N N . GLU A 1 115 ? 9.751 -3.724 -31.651 1.00 85.94 115 GLU A N 1
ATOM 817 C CA . GLU A 1 115 ? 9.343 -5.130 -31.718 1.00 85.94 115 GLU A CA 1
ATOM 818 C C . GLU A 1 115 ? 9.104 -5.735 -30.323 1.00 85.94 115 GLU A C 1
ATOM 820 O O . GLU A 1 115 ? 8.098 -6.417 -30.104 1.00 85.94 115 GLU A O 1
ATOM 825 N N . ILE A 1 116 ? 9.977 -5.445 -29.351 1.00 84.12 116 ILE A N 1
ATOM 826 C CA . ILE A 1 116 ? 9.811 -5.872 -27.953 1.00 84.12 116 ILE A CA 1
ATOM 827 C C . ILE A 1 116 ? 8.557 -5.239 -27.332 1.00 84.12 116 ILE A C 1
ATOM 829 O O . ILE A 1 116 ? 7.774 -5.931 -26.676 1.00 84.12 116 ILE A O 1
ATOM 833 N N . ALA A 1 117 ? 8.342 -3.944 -27.559 1.00 81.00 117 ALA A N 1
ATOM 834 C CA . ALA A 1 117 ? 7.185 -3.207 -27.061 1.00 81.00 117 ALA A CA 1
ATOM 835 C C . ALA A 1 117 ? 5.872 -3.658 -27.722 1.00 81.00 117 ALA A C 1
ATOM 837 O O . ALA A 1 117 ? 4.814 -3.573 -27.099 1.00 81.00 117 ALA A O 1
ATOM 838 N N . ALA A 1 118 ? 5.923 -4.168 -28.957 1.00 86.31 118 ALA A N 1
ATOM 839 C CA . ALA A 1 118 ? 4.762 -4.691 -29.675 1.00 86.31 118 ALA A CA 1
ATOM 840 C C . ALA A 1 118 ? 4.305 -6.080 -29.192 1.00 86.31 118 ALA A C 1
ATOM 842 O O . ALA A 1 118 ? 3.140 -6.428 -29.391 1.00 86.31 118 ALA A O 1
ATOM 843 N N . ALA A 1 119 ? 5.183 -6.864 -28.554 1.00 84.69 119 ALA A N 1
ATOM 844 C CA . ALA A 1 119 ? 4.863 -8.190 -28.010 1.00 84.69 119 ALA A CA 1
ATOM 845 C C . ALA A 1 119 ? 5.316 -8.353 -26.544 1.00 84.69 119 ALA A C 1
ATOM 847 O O . ALA A 1 119 ? 6.087 -9.267 -26.213 1.00 84.69 119 ALA A O 1
ATOM 848 N N . PRO A 1 120 ? 4.860 -7.482 -25.628 1.00 74.44 120 PRO A N 1
ATOM 849 C CA . PRO A 1 120 ? 5.442 -7.380 -24.300 1.00 74.44 120 PRO A CA 1
ATOM 850 C C . PRO A 1 120 ? 4.991 -8.523 -23.370 1.00 74.44 120 PRO A C 1
ATOM 852 O O . PRO A 1 120 ? 5.533 -8.684 -22.280 1.00 74.44 120 PRO A O 1
ATOM 855 N N . GLU A 1 121 ? 4.025 -9.350 -23.780 1.00 81.81 121 GLU A N 1
ATOM 856 C CA . GLU A 1 121 ? 3.661 -10.620 -23.137 1.00 81.81 121 GLU A CA 1
ATOM 857 C C . GLU A 1 121 ? 4.741 -11.705 -23.256 1.00 81.81 121 GLU A C 1
ATOM 859 O O . GLU A 1 121 ? 4.693 -12.703 -22.538 1.00 81.81 121 GLU A O 1
ATOM 864 N N . ARG A 1 122 ? 5.711 -11.529 -24.160 1.00 81.50 122 ARG A N 1
ATOM 865 C CA . ARG A 1 122 ? 6.827 -12.469 -24.351 1.00 81.50 122 ARG A CA 1
ATOM 866 C C . ARG A 1 122 ? 7.987 -12.220 -23.395 1.00 81.50 122 ARG A C 1
ATOM 868 O O . ARG A 1 122 ? 8.901 -13.040 -23.326 1.00 81.50 122 ARG A O 1
ATOM 875 N N . LEU A 1 123 ? 7.968 -11.099 -22.680 1.00 82.06 123 LEU A N 1
ATOM 876 C CA . LEU A 1 123 ? 9.033 -10.740 -21.761 1.00 82.06 123 LEU A CA 1
ATOM 877 C C . LEU A 1 123 ? 8.944 -11.569 -20.473 1.00 82.06 123 LEU A C 1
ATOM 879 O O . LEU A 1 123 ? 7.867 -11.672 -19.877 1.00 82.06 123 LEU A O 1
ATOM 883 N N . PRO A 1 124 ? 10.062 -12.152 -20.007 1.00 84.31 124 PRO A N 1
ATOM 884 C CA . PRO A 1 124 ? 10.077 -12.839 -18.730 1.00 84.31 124 PRO A CA 1
ATOM 885 C C . PRO A 1 124 ? 9.855 -11.826 -17.604 1.00 84.31 124 PRO A C 1
ATOM 887 O O . PRO A 1 124 ? 10.575 -10.834 -17.491 1.00 84.31 124 PRO A O 1
ATOM 890 N N . LEU A 1 125 ? 8.862 -12.096 -16.759 1.00 88.25 125 LEU A N 1
ATOM 891 C CA . LEU A 1 125 ? 8.625 -11.328 -15.544 1.00 88.25 125 LEU A CA 1
ATOM 892 C C . LEU A 1 125 ? 9.424 -11.923 -14.385 1.00 88.25 125 LEU A C 1
ATOM 894 O O . LEU A 1 125 ? 9.396 -13.129 -14.127 1.00 88.25 125 LEU A O 1
ATOM 898 N N . HIS A 1 126 ? 10.090 -11.049 -13.648 1.00 90.00 126 HIS A N 1
ATOM 899 C CA . HIS A 1 126 ? 10.825 -11.360 -12.439 1.00 90.00 126 HIS A CA 1
ATOM 900 C C . HIS A 1 126 ? 10.162 -10.681 -11.247 1.00 90.00 126 HIS A C 1
ATOM 902 O O . HIS A 1 126 ? 9.835 -9.496 -11.278 1.00 90.00 126 HIS A O 1
ATOM 908 N N . LEU A 1 127 ? 9.949 -11.456 -10.186 1.00 91.88 127 LEU A N 1
ATOM 909 C CA . LEU A 1 127 ? 9.376 -10.956 -8.946 1.00 91.88 127 LEU A CA 1
ATOM 910 C C . LEU A 1 127 ? 10.481 -10.381 -8.061 1.00 91.88 127 LEU A C 1
ATOM 912 O O . LEU A 1 127 ? 11.412 -11.097 -7.690 1.00 91.88 127 LEU A O 1
ATOM 916 N N . ASP A 1 128 ? 10.345 -9.112 -7.688 1.00 92.00 128 ASP A N 1
ATOM 917 C CA . ASP A 1 128 ? 11.191 -8.475 -6.685 1.00 92.00 128 ASP A CA 1
ATOM 918 C C . ASP A 1 128 ? 10.493 -8.562 -5.313 1.00 92.00 128 ASP A C 1
ATOM 920 O O . ASP A 1 128 ? 9.511 -7.850 -5.060 1.00 92.00 128 ASP A O 1
ATOM 924 N N . PRO A 1 129 ? 10.974 -9.428 -4.399 1.00 92.31 129 PRO A N 1
ATOM 925 C CA . PRO A 1 129 ? 10.318 -9.643 -3.115 1.00 92.31 129 PRO A CA 1
ATOM 926 C C . PRO A 1 129 ? 10.373 -8.410 -2.205 1.00 92.31 129 PRO A C 1
ATOM 928 O O . PRO A 1 129 ? 9.476 -8.228 -1.379 1.00 92.31 129 PRO A O 1
ATOM 931 N N . ALA A 1 130 ? 11.390 -7.553 -2.339 1.00 90.94 130 ALA A N 1
ATOM 932 C CA . ALA A 1 130 ? 11.509 -6.350 -1.523 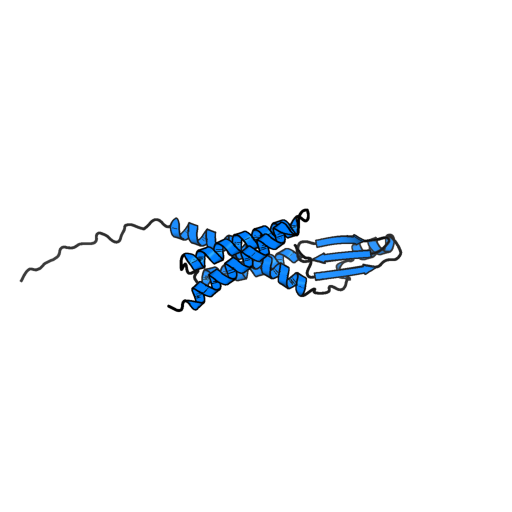1.00 90.94 130 ALA A CA 1
ATOM 933 C C . ALA A 1 130 ? 10.472 -5.308 -1.953 1.00 90.94 130 ALA A C 1
ATOM 935 O O . ALA A 1 130 ? 9.761 -4.756 -1.111 1.00 90.94 130 ALA A O 1
ATOM 936 N N . LYS A 1 131 ? 10.322 -5.092 -3.263 1.00 90.44 131 LYS A N 1
ATOM 937 C CA . LYS A 1 131 ? 9.282 -4.210 -3.807 1.00 90.44 131 LYS A CA 1
ATOM 938 C C . LYS A 1 131 ? 7.881 -4.742 -3.510 1.00 90.44 131 LYS A C 1
ATOM 940 O O . LYS A 1 131 ? 7.020 -3.954 -3.133 1.00 90.44 131 LYS A O 1
ATOM 945 N N . LEU A 1 132 ? 7.664 -6.059 -3.600 1.00 93.25 132 LEU A N 1
ATOM 946 C CA . LEU A 1 132 ? 6.384 -6.686 -3.247 1.00 93.25 132 LEU A CA 1
ATOM 947 C C . LEU A 1 132 ? 6.022 -6.418 -1.783 1.00 93.25 132 LEU A C 1
ATOM 949 O O . LEU A 1 132 ? 4.878 -6.089 -1.477 1.00 93.25 132 LEU A O 1
ATOM 953 N N . LEU A 1 133 ? 6.996 -6.538 -0.875 1.00 92.31 133 LEU A N 1
ATOM 954 C CA . LEU A 1 133 ? 6.793 -6.262 0.545 1.00 92.31 133 LEU A CA 1
ATOM 955 C 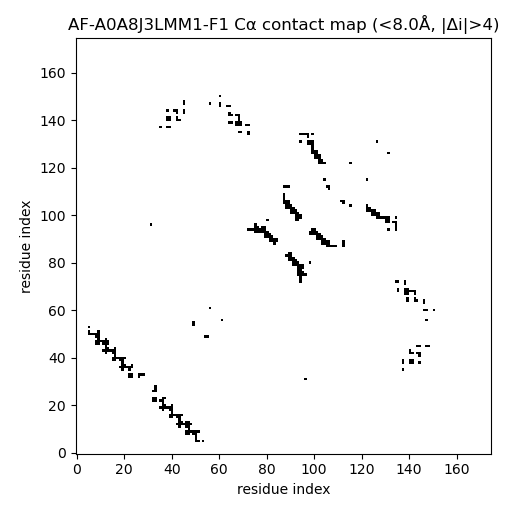C . LEU A 1 133 ? 6.403 -4.798 0.786 1.00 92.31 133 LEU A C 1
ATOM 957 O O . LEU A 1 133 ? 5.507 -4.534 1.589 1.00 92.31 133 LEU A O 1
ATOM 961 N N . LEU A 1 134 ? 7.049 -3.854 0.097 1.00 90.44 134 LEU A N 1
ATOM 962 C CA . LEU A 1 134 ? 6.714 -2.431 0.190 1.00 90.44 134 LEU A CA 1
ATOM 963 C C . LEU A 1 134 ? 5.303 -2.147 -0.346 1.00 90.44 134 LEU A C 1
ATOM 965 O O . LEU A 1 134 ? 4.535 -1.452 0.320 1.00 90.44 134 LEU A O 1
ATOM 969 N N . ASP A 1 135 ? 4.934 -2.743 -1.484 1.00 92.12 135 ASP A N 1
ATOM 970 C CA . ASP A 1 135 ? 3.599 -2.622 -2.088 1.00 92.12 135 ASP A CA 1
ATOM 971 C C . ASP A 1 135 ? 2.523 -3.181 -1.147 1.00 92.12 135 ASP A C 1
ATOM 973 O O . ASP A 1 135 ? 1.534 -2.511 -0.840 1.00 92.12 135 ASP A O 1
ATOM 977 N N . ALA A 1 136 ? 2.755 -4.373 -0.593 1.00 93.38 136 ALA A N 1
ATOM 978 C CA . ALA A 1 136 ? 1.863 -5.001 0.375 1.00 93.38 136 ALA A CA 1
ATOM 979 C C . ALA A 1 136 ? 1.720 -4.166 1.657 1.00 93.38 136 ALA A C 1
ATOM 981 O O . ALA A 1 136 ? 0.609 -4.004 2.174 1.00 93.38 136 ALA A O 1
ATOM 982 N N . LEU A 1 137 ? 2.821 -3.605 2.166 1.00 93.00 137 LEU A N 1
ATOM 983 C CA . LEU A 1 137 ? 2.803 -2.723 3.329 1.00 93.00 137 LEU A CA 1
ATOM 984 C C . LEU A 1 137 ? 1.978 -1.463 3.045 1.00 93.00 137 LEU A C 1
ATOM 986 O O . LEU A 1 137 ? 1.109 -1.117 3.845 1.00 93.00 137 LEU A O 1
ATOM 990 N N . PHE A 1 138 ? 2.201 -0.808 1.906 1.00 93.56 138 PHE A N 1
ATOM 991 C CA . PHE A 1 138 ? 1.450 0.379 1.506 1.00 93.56 138 PHE A CA 1
ATOM 992 C C . PHE A 1 138 ? -0.050 0.107 1.426 1.00 93.56 138 PHE A C 1
ATOM 994 O O . PHE A 1 138 ? -0.828 0.810 2.070 1.00 93.56 138 PHE A O 1
ATOM 1001 N N . TRP A 1 139 ? -0.464 -0.936 0.702 1.00 95.50 139 TRP A N 1
ATOM 1002 C CA . TRP A 1 139 ? -1.881 -1.261 0.537 1.00 95.50 139 TRP A CA 1
ATOM 1003 C C . TRP A 1 139 ? -2.545 -1.687 1.845 1.00 95.50 139 TRP A C 1
ATOM 1005 O O . TRP A 1 139 ? -3.702 -1.342 2.086 1.00 95.50 139 TRP A O 1
ATOM 1015 N N . THR A 1 140 ? -1.806 -2.346 2.739 1.00 95.88 140 THR A N 1
ATOM 1016 C CA . THR A 1 140 ? -2.291 -2.652 4.091 1.00 95.88 140 THR A CA 1
ATOM 1017 C C . THR A 1 140 ? -2.541 -1.377 4.894 1.00 95.88 140 THR A C 1
ATOM 1019 O O . THR A 1 140 ? -3.603 -1.229 5.498 1.00 95.88 140 THR A O 1
ATOM 1022 N N . GLN A 1 141 ? -1.603 -0.427 4.882 1.00 94.81 141 GLN A N 1
ATOM 1023 C CA . GLN A 1 141 ? -1.745 0.841 5.605 1.00 94.81 141 GLN A CA 1
ATOM 1024 C C . GLN A 1 141 ? -2.840 1.728 4.993 1.00 94.81 141 GLN A C 1
ATOM 1026 O O . GLN A 1 141 ? -3.631 2.324 5.724 1.00 94.81 141 GLN A O 1
ATOM 1031 N N . ALA A 1 142 ? -2.967 1.751 3.664 1.00 95.38 142 ALA A N 1
ATOM 1032 C CA . ALA A 1 142 ? -4.062 2.426 2.972 1.00 95.38 142 ALA A CA 1
ATOM 1033 C C . ALA A 1 142 ? -5.426 1.836 3.369 1.00 95.38 142 ALA A C 1
ATOM 1035 O O . ALA A 1 142 ? -6.362 2.577 3.672 1.00 95.38 142 ALA A O 1
ATOM 1036 N N . ALA A 1 143 ? -5.532 0.507 3.444 1.00 96.12 143 ALA A N 1
ATOM 1037 C CA . ALA A 1 143 ? -6.748 -0.168 3.878 1.00 96.12 143 ALA A CA 1
ATOM 1038 C C . ALA A 1 143 ? -7.076 0.106 5.355 1.00 96.12 143 ALA A C 1
ATOM 1040 O O . ALA A 1 143 ? -8.234 0.357 5.685 1.00 96.12 143 ALA A O 1
ATOM 1041 N N . VAL A 1 144 ? -6.078 0.128 6.245 1.00 94.50 144 VAL A N 1
ATOM 1042 C CA . VAL A 1 144 ? -6.245 0.549 7.649 1.00 94.50 144 VAL A CA 1
ATOM 1043 C C . VAL A 1 144 ? -6.812 1.968 7.726 1.00 94.50 144 VAL A C 1
ATOM 1045 O O . VAL A 1 144 ? -7.799 2.194 8.431 1.00 94.50 144 VAL A O 1
ATOM 1048 N N . LEU A 1 145 ? -6.225 2.903 6.974 1.00 95.19 145 LEU A N 1
ATOM 1049 C CA . LEU A 1 145 ? -6.628 4.308 6.949 1.00 95.19 145 LEU A CA 1
ATOM 1050 C C . LEU A 1 145 ? -8.038 4.511 6.381 1.00 95.19 145 LEU A C 1
ATOM 1052 O O . LEU A 1 145 ? -8.750 5.404 6.829 1.00 95.19 145 LEU A O 1
ATOM 1056 N N . ALA A 1 146 ? -8.460 3.683 5.425 1.00 94.62 146 ALA A N 1
ATOM 1057 C CA . ALA A 1 146 ? -9.800 3.752 4.854 1.00 94.62 146 ALA A CA 1
ATOM 1058 C C . ALA A 1 146 ? -10.854 3.105 5.768 1.00 94.62 146 ALA A C 1
ATOM 1060 O O . ALA A 1 146 ? -11.880 3.709 6.079 1.00 94.62 146 ALA A O 1
ATOM 1061 N N . VAL A 1 147 ? -10.614 1.868 6.208 1.00 94.88 147 VAL A N 1
ATOM 1062 C CA . VAL A 1 147 ? -11.643 1.035 6.843 1.00 94.88 147 VAL A CA 1
ATOM 1063 C C . VAL A 1 147 ? -11.872 1.433 8.299 1.00 94.88 147 VAL A C 1
ATOM 1065 O O . VAL A 1 147 ? -13.020 1.540 8.731 1.00 94.88 147 VAL A O 1
ATOM 1068 N N . ILE A 1 148 ? -10.809 1.643 9.081 1.00 92.00 148 ILE A N 1
ATOM 1069 C CA . ILE A 1 148 ? -10.948 1.847 10.530 1.00 92.00 148 ILE A CA 1
ATOM 1070 C C . ILE A 1 148 ? -11.693 3.153 10.842 1.00 92.00 148 ILE A C 1
ATOM 1072 O O . ILE A 1 148 ? -12.700 3.083 11.555 1.00 92.00 148 ILE A O 1
ATOM 1076 N N . PRO A 1 149 ? -11.295 4.323 10.302 1.00 91.19 149 PRO A N 1
ATOM 1077 C CA . PRO A 1 149 ? -12.026 5.564 10.537 1.00 91.1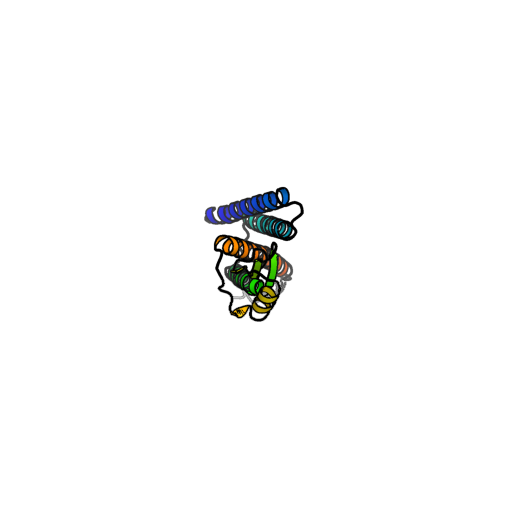9 149 PRO A CA 1
ATOM 1078 C C . PRO A 1 149 ? -13.469 5.489 10.035 1.00 91.19 149 PRO A C 1
ATOM 1080 O O . PRO A 1 149 ? -14.377 5.877 10.765 1.00 91.19 149 PRO A O 1
ATOM 1083 N N . ALA A 1 150 ? -13.704 4.919 8.846 1.00 90.62 150 ALA A N 1
ATOM 1084 C CA . ALA A 1 150 ? -15.050 4.778 8.292 1.00 90.62 150 ALA A CA 1
ATOM 1085 C C . ALA A 1 150 ? -15.974 3.973 9.218 1.00 90.62 150 ALA A C 1
ATOM 1087 O O . ALA A 1 150 ? -17.088 4.401 9.512 1.00 90.62 150 ALA A O 1
ATOM 1088 N N . VAL A 1 151 ? -15.505 2.839 9.747 1.00 90.12 151 VAL A N 1
ATOM 1089 C CA . VAL A 1 151 ? -16.288 2.019 10.685 1.00 90.12 151 VAL A CA 1
ATOM 1090 C C . VAL A 1 151 ? -16.568 2.766 11.989 1.00 90.12 151 VAL A C 1
ATOM 1092 O O . VAL A 1 151 ? -17.658 2.631 12.542 1.00 90.12 151 VAL A O 1
ATOM 1095 N N . LEU A 1 152 ? -15.614 3.547 12.497 1.00 86.25 152 LEU A N 1
ATOM 1096 C CA . LEU A 1 152 ? -15.801 4.323 13.724 1.00 86.25 152 LEU A CA 1
ATOM 1097 C C . LEU A 1 152 ? -16.817 5.450 13.536 1.00 86.25 152 LEU A C 1
ATOM 1099 O O . LEU A 1 152 ? -17.696 5.605 14.381 1.00 86.25 152 LEU A O 1
ATOM 1103 N N . VAL A 1 153 ? -16.755 6.168 12.412 1.00 87.56 153 VAL A N 1
ATOM 1104 C CA . VAL A 1 153 ? -17.749 7.193 12.062 1.00 87.56 153 VAL A CA 1
ATOM 1105 C C . VAL A 1 153 ? -19.134 6.569 11.917 1.00 87.56 153 VAL A C 1
ATOM 1107 O O . VAL A 1 153 ? -20.085 7.064 12.509 1.00 87.56 153 VAL A O 1
ATOM 1110 N N . LEU A 1 154 ? -19.256 5.440 11.213 1.00 86.88 154 LEU A N 1
ATOM 1111 C CA . LEU A 1 154 ? -20.539 4.748 11.043 1.00 86.88 154 LEU A CA 1
ATOM 1112 C C . LEU A 1 154 ? -21.116 4.223 12.364 1.00 86.88 154 LEU A C 1
ATOM 1114 O O . LEU A 1 154 ? -22.332 4.197 12.537 1.00 86.88 154 LEU A O 1
ATOM 1118 N N . ARG A 1 155 ? -20.263 3.810 13.308 1.00 83.88 155 ARG A N 1
ATOM 1119 C CA . ARG A 1 155 ? -20.698 3.406 14.652 1.00 83.88 155 ARG A CA 1
ATOM 1120 C C . ARG A 1 155 ? -21.144 4.594 15.498 1.00 83.88 155 ARG A C 1
ATOM 1122 O O . ARG A 1 155 ? -22.129 4.454 16.206 1.00 83.88 155 ARG A O 1
ATOM 1129 N N . GLY A 1 156 ? -20.452 5.731 15.412 1.00 73.31 156 GLY A N 1
ATOM 1130 C CA . GLY A 1 156 ? -20.826 6.961 16.118 1.00 73.31 156 GLY A CA 1
ATOM 1131 C C . GLY A 1 156 ? -22.045 7.672 15.520 1.00 73.31 156 GLY A C 1
ATOM 1132 O O . GLY A 1 156 ? -22.756 8.362 16.234 1.00 73.31 156 GLY A O 1
ATOM 1133 N N . ALA A 1 157 ? -22.312 7.480 14.225 1.00 61.88 157 ALA A N 1
ATOM 1134 C CA . ALA A 1 157 ? -23.479 8.021 13.530 1.00 61.88 157 ALA A CA 1
ATOM 1135 C C . ALA A 1 157 ? -24.744 7.168 13.703 1.00 61.88 157 ALA A C 1
ATOM 1137 O O . ALA A 1 157 ? -25.798 7.544 13.194 1.00 61.88 157 ALA A O 1
ATOM 1138 N N . ARG A 1 158 ? -24.659 6.014 14.379 1.00 57.34 158 ARG A N 1
ATOM 1139 C CA . ARG A 1 158 ? -25.841 5.218 14.708 1.00 57.34 158 ARG A CA 1
ATOM 1140 C C . ARG A 1 158 ? -26.604 5.981 15.798 1.00 57.34 158 ARG A C 1
ATOM 1142 O O . ARG A 1 158 ? -26.063 6.100 16.893 1.00 57.34 158 ARG A O 1
ATOM 1149 N N . PRO A 1 159 ? -27.800 6.530 15.521 1.00 49.59 159 PRO A N 1
ATOM 1150 C CA . PRO A 1 159 ? -28.592 7.142 16.575 1.00 49.59 159 PRO A CA 1
ATOM 1151 C C . PRO A 1 159 ? -28.891 6.062 17.615 1.00 49.59 159 PRO A C 1
ATOM 1153 O O . PRO A 1 159 ? -29.314 4.961 17.248 1.00 49.59 159 PRO A O 1
ATOM 1156 N N . ASP A 1 160 ? -28.639 6.363 18.889 1.00 53.56 160 ASP A N 1
ATOM 1157 C CA . ASP A 1 160 ? -29.185 5.587 19.998 1.00 53.56 160 ASP A CA 1
ATOM 1158 C C . ASP A 1 160 ? -30.692 5.495 19.757 1.00 53.56 160 ASP A C 1
ATOM 1160 O O . ASP A 1 160 ? -31.384 6.511 19.762 1.00 53.56 160 ASP A O 1
ATOM 1164 N N . HIS A 1 161 ? -31.186 4.303 19.432 1.00 45.88 161 HIS A N 1
ATOM 1165 C CA . HIS A 1 161 ? -32.611 4.077 19.252 1.00 45.88 161 HIS A CA 1
ATOM 1166 C C . HIS A 1 161 ? -33.246 4.171 20.646 1.00 45.88 161 HIS A C 1
ATOM 1168 O O . HIS A 1 161 ? -32.957 3.315 21.486 1.00 45.88 161 HIS A O 1
ATOM 1174 N N . PRO A 1 162 ? -34.046 5.208 20.949 1.00 48.47 162 PRO A N 1
ATOM 1175 C CA . PRO A 1 162 ? -34.550 5.440 22.293 1.00 48.47 162 PRO A CA 1
ATOM 1176 C C . PRO A 1 162 ? -35.861 4.672 22.518 1.00 48.47 162 PRO A C 1
ATOM 1178 O O . PRO A 1 162 ? -36.828 5.255 22.983 1.00 48.47 162 PRO A O 1
ATOM 1181 N N . ASP A 1 163 ? -35.898 3.376 22.195 1.00 48.41 163 ASP A N 1
ATOM 1182 C CA . ASP A 1 163 ? -37.123 2.556 22.248 1.00 48.41 163 ASP A CA 1
ATOM 1183 C C . ASP A 1 163 ? -36.983 1.311 23.150 1.00 48.41 163 ASP A C 1
ATOM 1185 O O . ASP A 1 163 ? -37.519 0.253 22.846 1.00 48.41 163 ASP A O 1
ATOM 1189 N N . ASP A 1 164 ? -36.299 1.431 24.297 1.00 48.53 164 ASP A N 1
ATOM 1190 C CA . ASP A 1 164 ? -36.349 0.422 25.384 1.00 48.53 164 ASP A CA 1
ATOM 1191 C C . ASP A 1 164 ? -36.772 1.014 26.749 1.00 48.53 164 ASP A C 1
ATOM 1193 O O . ASP A 1 164 ? -36.710 0.367 27.801 1.00 48.53 164 ASP A O 1
ATOM 1197 N N . HIS A 1 165 ? -37.270 2.252 26.756 1.00 49.72 165 HIS A N 1
ATOM 1198 C CA . HIS A 1 165 ? -37.861 2.886 27.934 1.00 49.72 165 HIS A CA 1
ATOM 1199 C C . HIS A 1 165 ? -39.329 3.228 27.689 1.00 49.72 165 HIS A C 1
ATOM 1201 O O . HIS A 1 165 ? -39.654 4.396 27.581 1.00 49.72 165 HIS A O 1
ATOM 1207 N N . GLU A 1 166 ? -40.197 2.215 27.605 1.00 48.72 166 GLU A N 1
ATOM 1208 C CA . GLU A 1 166 ? -41.581 2.228 28.128 1.00 48.72 166 GLU A CA 1
ATOM 1209 C C . GLU A 1 166 ? -42.386 1.037 27.584 1.00 48.72 166 GLU A C 1
ATOM 1211 O O . GLU A 1 166 ? -43.182 1.160 26.661 1.00 48.72 166 GLU A O 1
ATOM 1216 N N . VAL A 1 167 ? -42.264 -0.134 28.219 1.00 52.53 167 VAL A N 1
ATOM 1217 C CA . VAL A 1 167 ? -43.380 -1.094 28.244 1.00 52.53 167 VAL A CA 1
ATOM 1218 C C . VAL A 1 167 ? -43.615 -1.548 29.689 1.00 52.53 167 VAL A C 1
ATOM 1220 O O . VAL A 1 167 ? -43.103 -2.553 30.166 1.00 52.53 167 VAL A O 1
ATOM 1223 N N . VAL A 1 168 ? -44.413 -0.729 30.380 1.00 52.06 168 VAL A N 1
ATOM 1224 C CA . VAL A 1 168 ? -45.398 -1.109 31.408 1.00 52.06 168 VAL A CA 1
ATOM 1225 C C . VAL A 1 168 ? -44.861 -1.750 32.702 1.00 52.06 168 VAL A C 1
ATOM 1227 O O . VAL A 1 168 ? -44.997 -2.943 32.967 1.00 52.06 168 VAL A O 1
ATOM 1230 N N . ARG A 1 169 ? -44.436 -0.890 33.640 1.00 48.62 169 ARG A N 1
ATOM 1231 C CA . ARG A 1 169 ? -44.786 -1.087 35.059 1.00 48.62 169 ARG A CA 1
ATOM 1232 C C . ARG A 1 169 ? -46.274 -0.772 35.224 1.00 48.62 169 ARG A C 1
ATOM 1234 O O . ARG A 1 169 ? -46.630 0.397 35.313 1.00 48.62 169 ARG A O 1
ATOM 1241 N N . SER A 1 170 ? -47.128 -1.790 35.276 1.00 49.78 170 SER A N 1
ATOM 1242 C CA . SER A 1 170 ? -48.360 -1.809 36.090 1.00 49.78 170 SER A CA 1
ATOM 1243 C C . SER A 1 170 ? -49.227 -3.027 35.767 1.00 49.78 170 SER A C 1
ATOM 1245 O O . SER A 1 170 ? -50.134 -2.965 34.950 1.00 49.78 170 SER A O 1
ATOM 1247 N N . ALA A 1 171 ? -49.012 -4.130 36.484 1.00 46.28 171 ALA A N 1
ATOM 1248 C CA . ALA A 1 171 ? -50.101 -5.057 36.779 1.00 46.28 171 ALA A CA 1
ATOM 1249 C C . ALA A 1 171 ? -49.818 -5.822 38.081 1.00 46.28 171 ALA A C 1
ATOM 1251 O O . ALA A 1 171 ? -48.970 -6.702 38.142 1.00 46.28 171 ALA A O 1
ATOM 1252 N N . HIS A 1 172 ? -50.553 -5.414 39.116 1.00 47.78 172 HIS A N 1
ATOM 1253 C CA . HIS A 1 172 ? -50.984 -6.191 40.278 1.00 47.78 172 HIS A CA 1
ATOM 1254 C C . HIS A 1 172 ? -49.957 -6.902 41.176 1.00 47.78 172 HIS A C 1
ATOM 1256 O O . HIS A 1 172 ? -49.706 -8.097 41.078 1.00 47.78 172 HIS A O 1
ATOM 1262 N N . ARG A 1 173 ? -49.581 -6.189 42.249 1.00 49.00 173 ARG A N 1
ATOM 1263 C CA . ARG A 1 173 ? -49.843 -6.709 43.600 1.00 49.00 173 ARG A CA 1
ATOM 1264 C C . ARG A 1 173 ? -51.322 -6.498 43.925 1.00 49.00 173 ARG A C 1
ATOM 1266 O O . ARG A 1 173 ? -51.734 -5.356 44.112 1.00 49.00 173 ARG A O 1
ATOM 1273 N N . ALA A 1 174 ? -52.081 -7.578 44.007 1.00 50.03 174 ALA A N 1
ATOM 1274 C CA . ALA A 1 174 ? -53.281 -7.682 44.826 1.00 50.03 174 ALA A CA 1
ATOM 1275 C C . ALA A 1 174 ? -53.513 -9.171 45.128 1.00 50.03 174 ALA A C 1
ATOM 1277 O O . ALA A 1 174 ? -53.493 -9.972 44.199 1.00 50.03 174 ALA A O 1
ATOM 1278 N N . SER A 1 175 ? -53.701 -9.446 46.426 1.00 51.06 175 SER A N 1
ATOM 1279 C CA . SER A 1 175 ? -53.941 -10.724 47.126 1.00 51.06 175 SER A CA 1
ATOM 1280 C C . SER A 1 175 ? -52.823 -11.762 47.102 1.00 51.06 175 SER A C 1
ATOM 1282 O O . SER A 1 175 ? -52.686 -12.467 46.081 1.00 51.06 175 SER A O 1
#

Secondary structure (DSSP, 8-state):
--HHHHHHHHHHHHHHHHHHHHHHHH-TT-HHHHHHHHHHHHHHHHHHHHHHTT----HHHHHHHHHHHHHHHHHGGG-EEEEEETTTEEEEEESTTT-SEEEEEE-SSHHHHHHHHHSGGGSPPEE-HHHHHHHHHHHHHHHHHHHHHHHHHHHHTS-----SS-S--------